Protein AF-A0A183TV95-F1 (afdb_monomer_lite)

Secondary structure (DSSP, 8-state):
-HHHHHHHHHHHHHHHHHHHHHHHHHHHHHHHHHHHHHHHHHHHHHHHHHHHHHHH-TTSHHHHHHHHHHHHHHHHHHHHHHHHHHHHHHHHHHHHHHHHHHHHHHHHHHHHHHHTT-

Foldseek 3Di:
DVVVLVVLCVVLVVLVVVLVVLVVVLVVLVVVLVVLVVVLPVLVVVLVVLVVVCVVCVPPNPVSCVVNVVSCVVNVVSCVVNVVSVVVSVVSVVVSVVSCVVNVVSCVVNVVVVVVVD

Structure (mmCIF, N/CA/C/O backbone):
data_AF-A0A183TV95-F1
#
_entry.id   AF-A0A183TV95-F1
#
loop_
_atom_site.group_PDB
_atom_site.id
_atom_site.type_symbol
_atom_site.label_atom_id
_atom_site.label_alt_id
_atom_site.label_comp_id
_atom_site.label_asym_id
_atom_site.label_entity_id
_atom_site.label_seq_id
_atom_site.pdbx_PDB_ins_code
_atom_site.Cartn_x
_atom_site.Cartn_y
_atom_site.Cartn_z
_atom_site.occupancy
_atom_site.B_iso_or_equiv
_atom_site.auth_seq_id
_atom_site.auth_comp_id
_atom_site.auth_asym_id
_atom_site.auth_atom_id
_atom_site.pdbx_PDB_model_num
ATOM 1 N N . MET A 1 1 ? 23.378 5.637 -35.227 1.00 59.44 1 MET A N 1
ATOM 2 C CA . MET A 1 1 ? 23.361 6.267 -33.890 1.00 59.44 1 MET A CA 1
ATOM 3 C C . MET A 1 1 ? 21.987 6.786 -33.490 1.00 59.44 1 MET A C 1
ATOM 5 O O . MET A 1 1 ? 21.360 6.145 -32.666 1.00 59.44 1 MET A O 1
ATOM 9 N N . TRP A 1 2 ? 21.439 7.862 -34.081 1.00 62.19 2 TRP A N 1
ATOM 10 C CA . TRP A 1 2 ? 20.054 8.279 -33.761 1.00 62.19 2 TRP A CA 1
ATOM 11 C C . TRP A 1 2 ? 19.013 7.194 -34.077 1.00 62.19 2 TRP A C 1
ATOM 13 O O . TRP A 1 2 ? 18.106 6.982 -33.286 1.00 62.19 2 TRP A O 1
ATOM 23 N N . LEU A 1 3 ? 19.196 6.468 -35.187 1.00 66.00 3 LEU A N 1
ATOM 24 C CA . LEU A 1 3 ? 18.366 5.316 -35.569 1.00 66.00 3 LEU A CA 1
ATOM 25 C C . LEU A 1 3 ? 18.466 4.125 -34.597 1.00 66.00 3 LEU A C 1
ATOM 27 O O . LEU A 1 3 ? 17.574 3.286 -34.601 1.00 66.00 3 LEU A O 1
ATOM 31 N N . ASP A 1 4 ? 19.518 4.064 -33.774 1.00 72.75 4 ASP A N 1
ATOM 32 C CA . ASP A 1 4 ? 19.753 2.968 -32.823 1.00 72.75 4 ASP A CA 1
ATOM 33 C C . ASP A 1 4 ? 19.189 3.304 -31.430 1.00 72.75 4 ASP A C 1
ATOM 35 O O . ASP A 1 4 ? 18.766 2.421 -30.695 1.00 72.75 4 ASP A O 1
ATOM 39 N N . ILE A 1 5 ? 19.106 4.596 -31.086 1.00 77.06 5 ILE A N 1
ATOM 40 C CA . ILE A 1 5 ? 18.576 5.095 -29.807 1.00 77.06 5 ILE A CA 1
ATOM 41 C C . ILE A 1 5 ? 17.044 5.223 -29.830 1.00 77.06 5 ILE A C 1
ATOM 43 O O . ILE A 1 5 ? 16.382 4.973 -28.820 1.00 77.06 5 ILE A O 1
ATOM 47 N N . THR A 1 6 ? 16.456 5.608 -30.968 1.00 81.12 6 THR A N 1
ATOM 48 C CA . THR A 1 6 ? 15.000 5.774 -31.115 1.00 81.12 6 THR A CA 1
ATOM 49 C C . THR A 1 6 ? 14.175 4.523 -30.779 1.00 81.12 6 THR A C 1
ATOM 51 O O . THR A 1 6 ? 13.191 4.679 -30.053 1.00 81.12 6 THR A O 1
ATOM 54 N N . PRO A 1 7 ? 14.525 3.294 -31.217 1.00 81.06 7 PRO A N 1
ATOM 55 C CA . PRO A 1 7 ? 13.774 2.099 -30.833 1.00 81.06 7 PRO A CA 1
ATOM 56 C C . PRO A 1 7 ? 13.901 1.769 -29.339 1.00 81.06 7 PRO A C 1
ATOM 58 O O . PRO A 1 7 ? 12.941 1.278 -28.752 1.00 81.06 7 PRO A O 1
ATOM 61 N N . ILE A 1 8 ? 15.034 2.082 -28.698 1.00 81.69 8 ILE A N 1
ATOM 62 C CA . ILE A 1 8 ? 15.218 1.842 -27.257 1.00 81.69 8 ILE A CA 1
ATOM 63 C C . ILE A 1 8 ? 14.320 2.790 -26.454 1.00 81.69 8 ILE A C 1
ATOM 65 O O . ILE A 1 8 ? 13.602 2.346 -25.560 1.00 81.69 8 ILE A O 1
ATOM 69 N N . TRP A 1 9 ? 14.257 4.074 -26.824 1.00 82.19 9 TRP A N 1
ATOM 70 C CA . TRP A 1 9 ? 13.305 5.012 -26.215 1.00 82.19 9 TRP A CA 1
ATOM 71 C C . TRP A 1 9 ? 11.850 4.613 -26.436 1.00 82.19 9 TRP A C 1
ATOM 73 O O . TRP A 1 9 ? 11.042 4.760 -25.520 1.00 82.19 9 TRP A O 1
ATOM 83 N N . ALA A 1 10 ? 11.509 4.088 -27.614 1.00 84.25 10 ALA A N 1
ATOM 84 C CA . ALA A 1 10 ? 10.167 3.578 -27.885 1.00 84.25 10 ALA A CA 1
ATOM 85 C C . ALA A 1 10 ? 9.770 2.406 -26.962 1.00 84.25 10 ALA A C 1
ATOM 87 O O . ALA A 1 10 ? 8.582 2.226 -26.717 1.00 84.25 10 ALA A O 1
ATOM 88 N N . GLY A 1 11 ? 10.736 1.646 -26.428 1.00 83.94 11 GLY A N 1
ATOM 89 C CA . GLY A 1 11 ? 10.501 0.609 -25.414 1.00 83.94 11 GLY A CA 1
ATOM 90 C C . GLY A 1 11 ? 10.500 1.136 -23.974 1.00 83.94 11 GLY A C 1
ATOM 91 O O . GLY A 1 11 ? 9.612 0.798 -23.199 1.00 83.94 11 GLY A O 1
ATOM 92 N N . VAL A 1 12 ? 11.442 2.018 -23.616 1.00 86.38 12 VAL A N 1
ATOM 93 C CA . VAL A 1 12 ? 11.549 2.574 -22.250 1.00 86.38 12 VAL A CA 1
ATOM 94 C C . VAL A 1 12 ? 10.358 3.468 -21.899 1.00 86.38 12 VAL A C 1
ATOM 96 O O . VAL A 1 12 ? 9.868 3.432 -20.773 1.00 86.38 12 VAL A O 1
ATOM 99 N N . THR A 1 13 ? 9.881 4.282 -22.846 1.00 87.69 13 THR A N 1
ATOM 100 C CA . THR A 1 13 ? 8.793 5.247 -22.603 1.00 87.69 13 THR A CA 1
ATOM 101 C C . THR A 1 13 ? 7.484 4.620 -22.111 1.00 87.69 13 THR A C 1
ATOM 103 O O . THR A 1 13 ? 6.985 5.090 -21.086 1.00 87.69 13 THR A O 1
ATOM 106 N N . PRO A 1 14 ? 6.909 3.584 -22.756 1.00 88.88 14 PRO A N 1
ATOM 107 C CA . PRO A 1 14 ? 5.687 2.957 -22.263 1.00 88.88 14 PRO A CA 1
ATOM 108 C C . PRO A 1 14 ? 5.895 2.251 -20.921 1.00 88.88 14 PRO A C 1
ATOM 110 O O . PRO A 1 14 ? 5.034 2.367 -20.058 1.00 88.88 14 PRO A O 1
ATOM 113 N N . MET A 1 15 ? 7.039 1.594 -20.699 1.00 88.69 15 MET A N 1
ATOM 114 C CA . MET A 1 15 ? 7.325 0.933 -19.418 1.00 88.69 15 MET A CA 1
ATOM 115 C C . MET A 1 15 ? 7.454 1.943 -18.272 1.00 88.69 15 MET A C 1
ATOM 117 O O . MET A 1 15 ? 6.976 1.702 -17.168 1.00 88.69 15 MET A O 1
ATOM 121 N N . TRP A 1 16 ? 8.059 3.104 -18.535 1.00 88.00 16 TRP A N 1
ATOM 122 C CA . TRP A 1 16 ? 8.129 4.192 -17.563 1.00 88.00 16 TRP A CA 1
ATOM 123 C C . TRP A 1 16 ? 6.743 4.750 -17.230 1.00 88.00 16 TRP A C 1
ATOM 125 O O . TRP A 1 16 ? 6.446 4.984 -16.061 1.00 88.00 16 TRP A O 1
ATOM 135 N N . LEU A 1 17 ? 5.894 4.945 -18.247 1.00 91.06 17 LEU A N 1
ATOM 136 C CA . LEU A 1 17 ? 4.512 5.388 -18.056 1.00 91.06 17 LEU A CA 1
ATOM 137 C C . LEU A 1 17 ? 3.710 4.393 -17.212 1.00 91.06 17 LEU A C 1
ATOM 139 O O . LEU A 1 17 ? 2.993 4.811 -16.304 1.00 91.06 17 LEU A O 1
ATOM 143 N N . ASP A 1 18 ? 3.874 3.101 -17.475 1.00 91.50 18 ASP A N 1
ATOM 144 C CA . ASP A 1 18 ? 3.186 2.034 -16.755 1.00 91.50 18 ASP A CA 1
ATOM 145 C C . ASP A 1 18 ? 3.598 2.001 -15.276 1.00 91.50 18 ASP A C 1
ATOM 147 O O . ASP A 1 18 ? 2.749 2.138 -14.395 1.00 91.50 18 ASP A O 1
ATOM 151 N N . ILE A 1 19 ? 4.909 2.026 -14.991 1.00 89.31 19 ILE A N 1
ATOM 152 C CA . ILE A 1 19 ? 5.417 2.178 -13.618 1.00 89.31 19 ILE A CA 1
ATOM 153 C C . ILE A 1 19 ? 4.798 3.415 -12.959 1.00 89.31 19 ILE A C 1
ATOM 155 O O . ILE A 1 19 ? 4.259 3.314 -11.859 1.00 89.31 19 ILE A O 1
ATOM 159 N N . THR A 1 20 ? 4.832 4.586 -13.609 1.00 91.38 20 THR A N 1
ATOM 160 C CA . THR A 1 20 ? 4.256 5.807 -13.017 1.00 91.38 20 THR A CA 1
ATOM 161 C C . THR A 1 20 ? 2.754 5.708 -12.755 1.00 91.38 20 THR A C 1
ATOM 163 O O . THR A 1 20 ? 2.293 6.279 -11.767 1.00 91.38 20 THR A O 1
ATOM 166 N N . SER A 1 21 ? 2.006 4.978 -13.586 1.00 92.00 21 SER A N 1
ATOM 167 C CA . SER A 1 21 ? 0.583 4.709 -13.355 1.00 92.00 21 SER A CA 1
ATOM 168 C C . SER A 1 21 ? 0.391 3.855 -12.106 1.00 92.00 21 SER A C 1
ATOM 170 O O . SER A 1 21 ? -0.363 4.237 -11.218 1.00 92.00 21 SER A O 1
ATOM 172 N N . MET A 1 22 ? 1.149 2.767 -11.969 1.00 91.00 22 MET A N 1
ATOM 173 C CA . MET A 1 22 ? 1.065 1.890 -10.798 1.00 91.00 22 MET A CA 1
ATOM 174 C C . MET A 1 22 ? 1.440 2.618 -9.498 1.00 91.00 22 MET A C 1
ATOM 176 O O . MET A 1 22 ? 0.830 2.398 -8.454 1.00 91.00 22 MET A O 1
ATOM 180 N N . TRP A 1 23 ? 2.411 3.537 -9.542 1.00 90.56 23 TRP A N 1
ATOM 181 C CA . TRP A 1 23 ? 2.724 4.399 -8.394 1.00 90.56 23 TRP A CA 1
ATOM 182 C C . TRP A 1 23 ? 1.561 5.316 -8.006 1.00 90.56 23 TRP A C 1
ATOM 184 O O . TRP A 1 23 ? 1.331 5.547 -6.814 1.00 90.56 23 TRP A O 1
ATOM 194 N N . LEU A 1 24 ? 0.842 5.857 -8.992 1.00 93.25 24 LEU A N 1
ATOM 195 C CA . LEU A 1 24 ? -0.347 6.670 -8.752 1.00 93.25 24 LEU A CA 1
ATOM 196 C C . LEU A 1 24 ? -1.445 5.827 -8.093 1.00 93.25 24 LEU A C 1
ATOM 198 O O . LEU A 1 24 ? -2.003 6.260 -7.086 1.00 93.25 24 LEU A O 1
ATOM 202 N N . ASP A 1 25 ? -1.684 4.617 -8.594 1.00 91.88 25 ASP A N 1
ATOM 203 C CA . ASP A 1 25 ? -2.683 3.692 -8.049 1.00 91.88 25 ASP A CA 1
ATOM 204 C C . ASP A 1 25 ? -2.360 3.301 -6.600 1.00 91.88 25 ASP A C 1
ATOM 206 O O . ASP A 1 25 ? -3.214 3.426 -5.720 1.00 91.88 25 ASP A O 1
ATOM 210 N N . ILE A 1 26 ? -1.099 2.957 -6.304 1.00 88.94 26 ILE A N 1
ATOM 211 C CA . ILE A 1 26 ? -0.627 2.729 -4.927 1.00 88.94 26 ILE A CA 1
ATOM 212 C C . ILE A 1 26 ? -0.911 3.955 -4.048 1.00 88.94 26 ILE A C 1
ATOM 214 O O . ILE A 1 26 ? -1.386 3.820 -2.921 1.00 88.94 26 ILE A O 1
ATOM 218 N N . THR A 1 27 ? -0.622 5.160 -4.546 1.00 92.00 27 THR A N 1
ATOM 219 C CA . THR A 1 27 ? -0.824 6.408 -3.792 1.00 92.00 27 THR A CA 1
ATOM 220 C C . THR A 1 27 ? -2.302 6.657 -3.492 1.00 92.00 27 THR A C 1
ATOM 222 O O . THR A 1 27 ? -2.636 7.051 -2.373 1.00 92.00 27 THR A O 1
ATOM 225 N N . LEU A 1 28 ? -3.187 6.407 -4.459 1.00 89.88 28 LEU A N 1
ATOM 226 C CA . LEU A 1 28 ? -4.635 6.522 -4.276 1.00 89.88 28 LEU A CA 1
ATOM 227 C C . LEU A 1 28 ? -5.145 5.512 -3.245 1.00 89.88 28 LEU A C 1
ATOM 229 O O . LEU A 1 28 ? -5.868 5.894 -2.331 1.00 89.88 28 LEU A O 1
ATOM 233 N N . MET A 1 29 ? -4.680 4.265 -3.306 1.00 88.75 29 MET A N 1
ATOM 234 C CA . MET A 1 29 ? -5.043 3.256 -2.311 1.00 88.75 29 MET A CA 1
ATOM 235 C C . MET A 1 29 ? -4.578 3.624 -0.900 1.00 88.75 29 MET A C 1
ATOM 237 O O . MET A 1 29 ? -5.304 3.399 0.065 1.00 88.75 29 MET A O 1
ATOM 241 N N . TRP A 1 30 ? -3.398 4.230 -0.748 1.00 86.56 30 TRP A N 1
ATOM 242 C CA . TRP A 1 30 ? -2.979 4.770 0.548 1.00 86.56 30 TRP A CA 1
ATOM 243 C C . TRP A 1 30 ? -3.891 5.895 1.032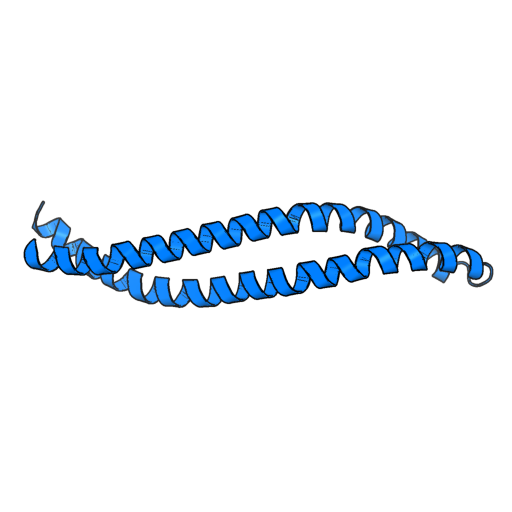 1.00 86.56 30 TRP A C 1
ATOM 245 O O . TRP A 1 30 ? -4.218 5.941 2.220 1.00 86.56 30 TRP A O 1
ATOM 255 N N . LEU A 1 31 ? -4.314 6.781 0.130 1.00 89.19 31 LEU A N 1
ATOM 256 C CA . LEU A 1 31 ? -5.250 7.855 0.450 1.00 89.19 31 LEU A CA 1
ATOM 257 C C . LEU A 1 31 ? -6.598 7.295 0.918 1.00 89.19 31 LEU A C 1
ATOM 259 O O . LEU A 1 31 ? -7.147 7.828 1.875 1.00 89.19 31 LEU A O 1
ATOM 263 N N . ASP A 1 32 ? -7.063 6.188 0.343 1.00 85.00 32 ASP A N 1
ATOM 264 C CA . ASP A 1 32 ? -8.282 5.498 0.775 1.00 85.00 32 ASP A CA 1
ATOM 265 C C . ASP A 1 32 ? -8.102 4.761 2.117 1.00 85.00 32 ASP A C 1
ATOM 267 O O . ASP A 1 32 ? -8.989 4.790 2.964 1.00 85.00 32 ASP A O 1
ATOM 271 N N . ILE A 1 33 ? -6.937 4.153 2.367 1.00 84.69 33 ILE A N 1
ATOM 272 C CA . ILE A 1 33 ? -6.634 3.429 3.617 1.00 84.69 33 ILE A CA 1
ATOM 273 C C . ILE A 1 33 ? -6.470 4.386 4.812 1.00 84.69 33 ILE A C 1
ATOM 275 O O . ILE A 1 33 ? -6.867 4.062 5.934 1.00 84.69 33 ILE A O 1
ATOM 279 N N . THR A 1 34 ? -5.865 5.561 4.612 1.00 84.00 34 THR A N 1
ATOM 280 C CA . THR A 1 34 ? -5.576 6.514 5.702 1.00 84.00 34 THR A CA 1
ATOM 281 C C . THR A 1 34 ? -6.782 6.963 6.545 1.00 84.00 34 THR A C 1
ATOM 283 O O . THR A 1 34 ? -6.667 6.879 7.771 1.00 84.00 34 THR A O 1
ATOM 286 N N . PRO A 1 35 ? -7.926 7.409 5.987 1.00 81.44 35 PRO A N 1
ATOM 287 C CA . PRO A 1 35 ? -9.093 7.785 6.787 1.00 81.44 35 PRO A CA 1
ATOM 288 C C . PRO A 1 35 ? -9.652 6.591 7.563 1.00 81.44 35 PRO A C 1
ATOM 290 O O . PRO A 1 35 ? -10.015 6.733 8.726 1.00 81.44 35 PRO A O 1
ATOM 293 N N . ILE A 1 36 ? -9.609 5.397 6.972 1.00 81.50 36 ILE A N 1
ATOM 294 C CA . ILE A 1 36 ? -10.086 4.173 7.609 1.00 81.50 36 ILE A CA 1
ATOM 295 C C . ILE A 1 36 ? -9.256 3.853 8.869 1.00 81.50 36 ILE A C 1
ATOM 297 O O . ILE A 1 36 ? -9.801 3.514 9.921 1.00 81.50 36 ILE A O 1
ATOM 301 N N . TRP A 1 37 ? -7.930 4.026 8.819 1.00 79.19 37 TRP A N 1
ATOM 302 C CA . TRP A 1 37 ? -7.093 3.913 10.021 1.00 79.19 37 TRP A CA 1
ATOM 303 C C . TRP A 1 37 ? -7.399 4.985 11.065 1.00 79.19 37 TRP A C 1
ATOM 305 O O . TRP A 1 37 ? -7.397 4.683 12.262 1.00 79.19 37 TRP A O 1
ATOM 315 N N . LEU A 1 38 ? -7.650 6.225 10.637 1.00 79.44 38 LEU A N 1
ATOM 316 C CA . LEU A 1 38 ? -8.000 7.314 11.549 1.00 79.44 38 LEU A CA 1
ATOM 317 C C . LEU A 1 38 ? -9.313 7.043 12.295 1.00 79.44 38 LEU A C 1
ATOM 319 O O . LEU A 1 38 ? -9.398 7.417 13.461 1.00 79.44 38 LEU A O 1
ATOM 323 N N . ASP A 1 39 ? -10.263 6.326 11.695 1.00 77.19 39 ASP A N 1
ATOM 324 C CA . ASP A 1 39 ? -11.517 5.925 12.352 1.00 77.19 39 ASP A CA 1
ATOM 325 C C . ASP A 1 39 ? -11.336 4.737 13.322 1.00 77.19 39 ASP A C 1
ATOM 327 O O . ASP A 1 39 ? -11.966 4.670 14.382 1.00 77.19 39 ASP A O 1
ATOM 331 N N . ILE A 1 40 ? -10.421 3.807 13.022 1.00 77.44 40 ILE A N 1
ATOM 332 C CA . ILE A 1 40 ? -10.129 2.647 13.889 1.00 77.44 40 ILE A CA 1
ATOM 333 C C . ILE A 1 40 ? -9.300 3.031 15.127 1.00 77.44 40 ILE A C 1
ATOM 335 O O . ILE A 1 40 ? -9.378 2.387 16.178 1.00 77.44 40 ILE A O 1
ATOM 339 N N . THR A 1 41 ? -8.427 4.031 15.017 1.00 78.31 41 THR A N 1
ATOM 340 C CA . THR A 1 41 ? -7.460 4.327 16.089 1.00 78.31 41 THR A CA 1
ATOM 341 C C . THR A 1 41 ? -8.144 4.762 17.400 1.00 78.31 41 THR A C 1
ATOM 343 O O . THR A 1 41 ? -7.801 4.203 18.445 1.00 78.31 41 THR A O 1
ATOM 346 N N . PRO A 1 42 ? -9.137 5.676 17.388 1.00 78.69 42 PRO A N 1
ATOM 347 C CA . PRO A 1 42 ? -9.887 6.069 18.581 1.00 78.69 42 PRO A CA 1
ATOM 348 C C . PRO A 1 42 ? -10.671 4.907 19.198 1.00 78.69 42 PRO A C 1
ATOM 350 O O . PRO A 1 42 ? -10.561 4.668 20.398 1.00 78.69 42 PRO A O 1
ATOM 353 N N . THR A 1 43 ? -11.379 4.122 18.379 1.00 77.25 43 THR A N 1
ATOM 354 C CA . THR A 1 43 ? -12.187 2.987 18.859 1.00 77.2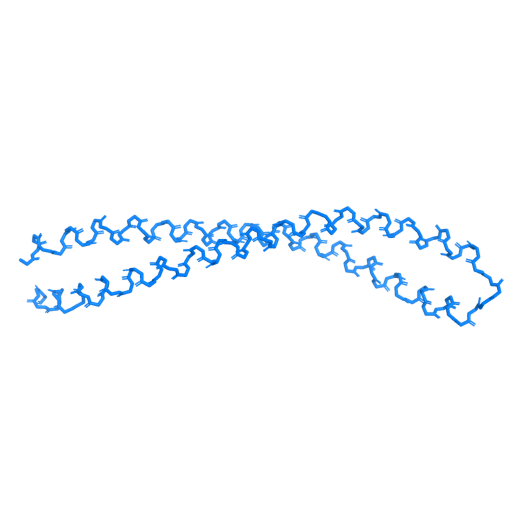5 43 THR A CA 1
ATOM 355 C C . THR A 1 43 ? -11.322 1.919 19.531 1.00 77.25 43 THR A C 1
ATOM 357 O O . THR A 1 43 ? -11.679 1.394 20.585 1.00 77.25 43 THR A O 1
ATOM 360 N N . ARG A 1 44 ? -10.116 1.644 19.018 1.00 72.50 44 ARG A N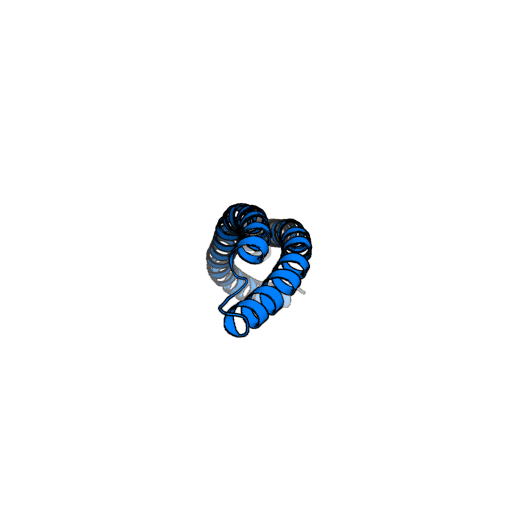 1
ATOM 361 C CA . ARG A 1 44 ? -9.154 0.762 19.709 1.00 72.50 44 ARG A CA 1
ATOM 362 C C . ARG A 1 44 ? -8.625 1.348 21.012 1.00 72.50 44 ARG A C 1
ATOM 364 O O . ARG A 1 44 ? -8.461 0.601 21.981 1.00 72.50 44 ARG A O 1
ATOM 371 N N . LEU A 1 45 ? -8.326 2.646 21.039 1.00 75.00 45 LEU A N 1
ATOM 372 C CA . LEU A 1 45 ? -7.857 3.329 22.248 1.00 75.00 45 LEU A CA 1
ATOM 373 C C . LEU A 1 45 ? -8.911 3.321 23.358 1.00 75.00 45 LEU A C 1
ATOM 375 O O . LEU A 1 45 ? -8.528 3.294 24.522 1.00 75.00 45 LEU A O 1
ATOM 379 N N . GLU A 1 46 ? -10.197 3.281 23.016 1.00 75.88 46 GLU A N 1
ATOM 380 C CA . GLU A 1 46 ? -11.306 3.147 23.966 1.00 75.88 46 GLU A CA 1
ATOM 381 C C . GLU A 1 46 ? -11.506 1.696 24.448 1.00 75.88 46 GLU A C 1
ATOM 383 O O . GLU A 1 46 ? -11.680 1.467 25.645 1.00 75.88 46 GLU A O 1
ATOM 388 N N . ILE A 1 47 ? -11.382 0.691 23.569 1.00 73.62 47 ILE A N 1
ATOM 389 C CA . ILE A 1 47 ? -11.514 -0.733 23.956 1.00 73.62 47 ILE A CA 1
ATOM 390 C C . ILE A 1 47 ? -10.393 -1.177 24.910 1.00 73.62 47 ILE A C 1
ATOM 392 O O . ILE A 1 47 ? -10.624 -1.964 25.831 1.00 73.62 47 ILE A O 1
ATOM 396 N N . THR A 1 48 ? -9.160 -0.710 24.688 1.00 73.00 48 THR A N 1
ATOM 397 C CA . THR A 1 48 ? -7.968 -1.163 25.433 1.00 73.00 48 THR A CA 1
ATOM 398 C C . THR A 1 48 ? -8.076 -0.959 26.961 1.00 73.00 48 THR A C 1
ATOM 400 O O . THR A 1 48 ? -7.857 -1.927 27.696 1.00 73.00 48 THR A O 1
ATOM 403 N N . PRO A 1 49 ? -8.432 0.235 27.481 1.00 70.62 49 PRO A N 1
ATOM 404 C CA . PRO A 1 49 ? -8.634 0.450 28.913 1.00 70.62 49 PRO A CA 1
ATOM 405 C C . PRO A 1 49 ? -9.839 -0.323 29.463 1.00 70.62 49 PRO A C 1
ATOM 407 O O . PRO A 1 49 ? -9.715 -0.913 30.532 1.00 70.62 49 PRO A O 1
ATOM 410 N N . MET A 1 50 ? -10.950 -0.433 28.720 1.00 70.50 50 MET A N 1
ATOM 411 C CA . MET A 1 50 ? -12.111 -1.233 29.153 1.00 70.50 50 MET A CA 1
ATOM 412 C C . MET A 1 50 ? -11.749 -2.713 29.358 1.00 70.50 50 MET A C 1
ATOM 414 O O . MET A 1 50 ? -12.270 -3.379 30.255 1.00 70.50 50 MET A O 1
ATOM 418 N N . TRP A 1 51 ? -10.821 -3.235 28.552 1.00 66.62 51 TRP A N 1
ATOM 419 C CA . TRP A 1 51 ? -10.309 -4.598 28.685 1.00 66.62 51 TRP A CA 1
ATOM 420 C C . TRP A 1 51 ? -9.402 -4.767 29.918 1.00 66.62 51 TRP A C 1
ATOM 422 O O . TRP A 1 51 ? -9.516 -5.754 30.651 1.00 66.62 51 TRP A O 1
ATOM 432 N N . LEU A 1 52 ? -8.526 -3.793 30.189 1.00 64.94 52 LEU A N 1
ATOM 433 C CA . LEU A 1 52 ? -7.677 -3.781 31.388 1.00 64.94 52 LEU A CA 1
ATOM 434 C C . LEU A 1 52 ? -8.515 -3.690 32.673 1.00 64.94 52 LEU A C 1
ATOM 436 O O . LEU A 1 52 ? -8.294 -4.477 33.598 1.00 64.94 52 LEU A O 1
ATOM 440 N N . ASP A 1 53 ? -9.525 -2.821 32.689 1.00 65.31 53 ASP A N 1
ATOM 441 C CA . ASP A 1 53 ? -10.456 -2.665 33.810 1.00 65.31 53 ASP A CA 1
ATOM 442 C C . ASP A 1 53 ? -11.283 -3.938 34.056 1.00 65.31 53 ASP A C 1
ATOM 444 O O . ASP A 1 53 ? -11.450 -4.354 35.204 1.00 65.31 53 ASP A O 1
ATOM 448 N N . ASN A 1 54 ? -11.720 -4.637 33.000 1.00 60.91 54 ASN A N 1
ATOM 449 C CA . ASN A 1 54 ? -12.393 -5.941 33.112 1.00 60.91 54 ASN A CA 1
ATOM 450 C C . ASN A 1 54 ? -11.496 -6.998 33.779 1.00 60.91 54 ASN A C 1
ATOM 452 O O . ASN A 1 54 ? -11.936 -7.763 34.642 1.00 60.91 54 ASN A O 1
ATOM 456 N N . THR A 1 55 ? -10.209 -7.005 33.423 1.00 61.12 55 THR A N 1
ATOM 457 C CA . THR A 1 55 ? -9.239 -7.945 34.001 1.00 61.12 55 THR A CA 1
ATOM 458 C C . THR A 1 55 ? -9.067 -7.710 35.510 1.00 61.12 55 THR A C 1
ATOM 460 O O . THR A 1 55 ? -8.828 -8.666 36.254 1.00 61.12 55 THR A O 1
ATOM 463 N N . ALA A 1 56 ? -9.242 -6.461 35.960 1.00 59.75 56 ALA A N 1
ATOM 464 C CA . ALA A 1 56 ? -9.170 -6.049 37.359 1.00 59.75 56 ALA A CA 1
ATOM 465 C C . ALA A 1 56 ? -10.493 -6.237 38.143 1.00 59.75 56 ALA A C 1
ATOM 467 O O . ALA A 1 56 ? -10.447 -6.584 39.323 1.00 59.75 56 ALA A O 1
ATOM 468 N N . MET A 1 57 ? -11.665 -6.068 37.514 1.00 58.62 57 MET A N 1
ATOM 469 C CA . MET A 1 57 ? -12.998 -6.082 38.155 1.00 58.62 57 MET A CA 1
ATOM 470 C C . MET A 1 57 ? -13.822 -7.350 37.866 1.00 58.62 57 MET A C 1
ATOM 472 O O . MET A 1 57 ? -14.962 -7.274 37.413 1.00 58.62 57 MET A O 1
ATOM 476 N N . ARG A 1 58 ? -13.301 -8.546 38.168 1.00 53.91 58 ARG A N 1
ATOM 477 C CA . ARG A 1 58 ? -13.949 -9.841 37.841 1.00 53.91 58 ARG A CA 1
ATOM 478 C C . ARG A 1 58 ? -15.359 -10.125 38.435 1.00 53.91 58 ARG A C 1
ATOM 480 O O . ARG A 1 58 ? -15.800 -11.269 38.371 1.00 53.91 58 ARG A O 1
ATOM 487 N N . PHE A 1 59 ? -16.090 -9.140 38.964 1.00 52.88 59 PHE A N 1
ATOM 488 C CA . PHE A 1 59 ? -17.474 -9.286 39.439 1.00 52.88 59 PHE A CA 1
ATOM 489 C C . PHE A 1 59 ? -18.534 -8.405 38.734 1.00 52.88 59 PHE A C 1
ATOM 491 O O . PHE A 1 59 ? -19.702 -8.770 38.809 1.00 52.88 59 PHE A O 1
ATOM 498 N N . ASP A 1 60 ? -18.175 -7.369 37.959 1.00 57.19 60 ASP A N 1
ATOM 499 C CA . ASP A 1 60 ? -19.135 -6.481 37.250 1.00 57.19 60 ASP A CA 1
ATOM 500 C C . ASP A 1 60 ? -19.044 -6.610 35.712 1.00 57.19 60 ASP A C 1
ATOM 502 O O . ASP A 1 60 ? -18.985 -5.644 34.955 1.00 57.19 60 ASP A O 1
ATOM 506 N N . ILE A 1 61 ? -18.988 -7.852 35.228 1.00 55.28 61 ILE A N 1
ATOM 507 C CA . ILE A 1 61 ? -18.544 -8.178 33.861 1.00 55.28 61 ILE A CA 1
ATOM 508 C C . ILE A 1 61 ? -19.620 -7.915 32.789 1.00 55.28 61 ILE A C 1
ATOM 510 O O . ILE A 1 61 ? -19.289 -7.602 31.645 1.00 55.28 61 ILE A O 1
ATOM 514 N N . THR A 1 62 ? -20.908 -8.045 33.118 1.00 59.44 62 THR A N 1
ATOM 515 C CA . THR A 1 62 ? -21.991 -8.056 32.117 1.00 59.44 62 THR A CA 1
ATOM 516 C C . THR A 1 62 ? -22.253 -6.725 31.399 1.00 59.44 62 THR A C 1
ATOM 518 O O . THR A 1 62 ? -22.428 -6.776 30.183 1.00 59.44 62 THR A O 1
ATOM 521 N N . PRO A 1 63 ? -22.264 -5.546 32.057 1.00 62.16 63 PRO A N 1
ATOM 522 C CA . PRO A 1 63 ? -22.510 -4.277 31.366 1.00 62.16 63 PRO A CA 1
ATOM 523 C C . PRO A 1 63 ? -21.349 -3.899 30.437 1.00 62.16 63 PRO A C 1
ATOM 525 O O . PRO A 1 63 ? -21.564 -3.552 29.286 1.00 62.16 63 PRO A O 1
ATOM 528 N N . ILE A 1 64 ? -20.107 -4.082 30.895 1.00 61.38 64 ILE A N 1
ATOM 529 C CA . ILE A 1 64 ? -18.903 -3.726 30.129 1.00 61.38 64 ILE A CA 1
ATOM 530 C C . ILE A 1 64 ? -18.749 -4.618 28.885 1.00 61.38 64 ILE A C 1
ATOM 532 O O . ILE A 1 64 ? -18.329 -4.150 27.830 1.00 61.38 64 ILE A O 1
ATOM 536 N N . TYR A 1 65 ? -19.121 -5.902 28.965 1.00 63.56 65 TYR A N 1
ATOM 537 C CA . TYR A 1 65 ? -19.131 -6.776 27.785 1.00 63.56 65 TYR A CA 1
ATOM 538 C C . TYR A 1 65 ? -20.136 -6.324 26.720 1.00 63.56 65 TYR A C 1
ATOM 540 O O . TYR A 1 65 ? -19.838 -6.467 25.532 1.00 63.56 65 TYR A O 1
ATOM 548 N N . LEU A 1 66 ? -21.294 -5.789 27.131 1.00 68.12 66 LEU A N 1
ATOM 549 C CA . LEU A 1 66 ? -22.309 -5.247 26.222 1.00 68.12 66 LEU A CA 1
ATOM 550 C C . LEU A 1 66 ? -21.844 -3.966 25.520 1.00 68.12 66 LEU A C 1
ATOM 552 O O . LEU A 1 66 ? -22.289 -3.726 24.405 1.00 68.12 66 LEU A O 1
ATOM 556 N N . ASP A 1 67 ? -20.932 -3.201 26.121 1.00 69.75 67 ASP A N 1
ATOM 557 C CA . ASP A 1 67 ? -20.365 -1.994 25.505 1.00 69.75 67 ASP A CA 1
ATOM 558 C C . ASP A 1 67 ? -19.182 -2.314 24.572 1.00 69.75 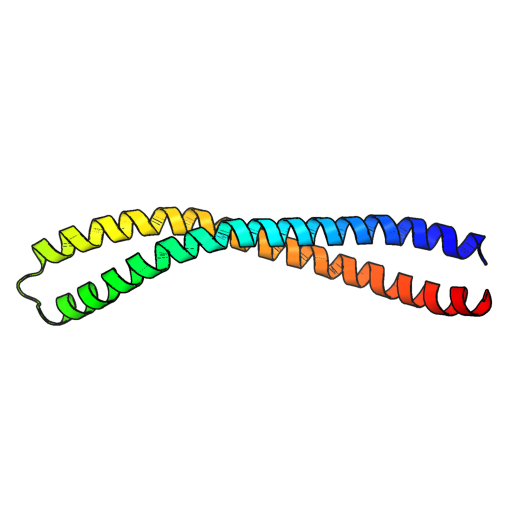67 ASP A C 1
ATOM 560 O O . ASP A 1 67 ? -19.041 -1.720 23.506 1.00 69.75 67 ASP A O 1
ATOM 564 N N . ILE A 1 68 ? -18.352 -3.307 24.919 1.00 72.25 68 ILE A N 1
ATOM 565 C CA . ILE A 1 68 ? -17.194 -3.721 24.102 1.00 72.25 68 ILE A CA 1
ATOM 566 C C . ILE A 1 68 ? -17.630 -4.454 22.821 1.00 72.25 68 ILE A C 1
ATOM 568 O O . ILE A 1 68 ? -16.995 -4.308 21.776 1.00 72.25 68 ILE A O 1
ATOM 572 N N . THR A 1 69 ? -18.687 -5.273 22.877 1.00 76.12 69 THR A N 1
ATOM 573 C CA . THR A 1 69 ? -19.112 -6.095 21.724 1.00 76.12 69 THR A CA 1
ATOM 574 C C . THR A 1 69 ? -19.500 -5.275 20.484 1.00 76.12 69 THR A C 1
ATOM 576 O O . THR A 1 69 ? -19.004 -5.615 19.410 1.00 76.12 69 THR A O 1
ATOM 579 N N . PRO A 1 70 ? -20.306 -4.201 20.585 1.00 78.44 70 PRO A N 1
ATOM 580 C CA . PRO A 1 70 ? -20.598 -3.302 19.469 1.00 78.44 70 PRO A CA 1
ATOM 581 C C . PRO A 1 70 ? -19.337 -2.702 18.843 1.00 78.44 70 PRO A C 1
ATOM 583 O O . PRO A 1 70 ? -19.178 -2.758 17.631 1.00 78.44 70 PRO A O 1
ATOM 586 N N . MET A 1 71 ? -18.382 -2.244 19.658 1.00 77.50 71 MET A N 1
ATOM 587 C CA . MET A 1 71 ? -17.145 -1.642 19.145 1.00 77.50 71 MET A CA 1
ATOM 588 C C . MET A 1 71 ? -16.291 -2.644 18.350 1.00 77.50 71 MET A C 1
ATOM 590 O O . MET A 1 71 ? -15.666 -2.290 17.352 1.00 77.50 71 MET A O 1
ATOM 594 N N . TRP A 1 72 ? -16.274 -3.922 18.748 1.00 77.25 72 TRP A N 1
ATOM 595 C CA . TRP A 1 72 ? -15.638 -4.977 17.947 1.00 77.25 72 TRP A CA 1
ATOM 596 C C . TRP A 1 72 ? -16.393 -5.277 16.651 1.00 77.25 72 TRP A C 1
ATOM 598 O O . TRP A 1 72 ? -15.756 -5.556 15.631 1.00 77.25 72 TRP A O 1
ATOM 608 N N . LEU A 1 73 ? -17.727 -5.232 16.677 1.00 80.75 73 LEU A N 1
ATOM 609 C CA . LEU A 1 73 ? -18.554 -5.390 15.479 1.00 80.75 73 LEU A CA 1
ATOM 610 C C . LEU A 1 73 ? -18.358 -4.238 14.487 1.00 80.75 73 LEU A C 1
ATOM 612 O O . LEU A 1 73 ? -18.464 -4.481 13.292 1.00 80.75 73 LEU A O 1
ATOM 616 N N . ASP A 1 74 ? -17.998 -3.045 14.957 1.00 79.56 74 ASP A N 1
ATOM 617 C CA . ASP A 1 74 ? -17.678 -1.905 14.091 1.00 79.56 74 ASP A CA 1
ATOM 618 C C . ASP A 1 74 ? -16.260 -2.007 13.499 1.00 79.56 74 ASP A C 1
ATOM 620 O O . ASP A 1 74 ? -16.050 -1.717 12.326 1.00 79.56 74 ASP A O 1
ATOM 624 N N . ILE A 1 75 ? -15.273 -2.483 14.268 1.00 78.62 75 ILE A N 1
ATOM 625 C CA . ILE A 1 75 ? -13.871 -2.596 13.813 1.00 78.62 75 ILE A CA 1
ATOM 626 C C . ILE A 1 75 ? -13.652 -3.776 12.850 1.00 78.62 75 ILE A C 1
ATOM 628 O O . ILE A 1 75 ? -12.803 -3.715 11.958 1.00 78.62 75 ILE A O 1
ATOM 632 N N . THR A 1 76 ? -14.369 -4.884 13.040 1.00 80.62 76 THR A N 1
ATOM 633 C CA . THR A 1 76 ? -14.195 -6.107 12.234 1.00 80.62 76 THR A CA 1
ATOM 634 C C . THR A 1 76 ? -14.441 -5.936 10.728 1.00 80.62 76 THR A C 1
ATOM 636 O O . THR A 1 76 ? -13.560 -6.354 9.974 1.00 80.62 76 THR A O 1
ATOM 639 N N . PRO A 1 77 ? -15.544 -5.333 10.241 1.00 80.81 77 PRO A N 1
ATOM 640 C CA . PRO A 1 77 ? -15.754 -5.114 8.808 1.00 80.81 77 PRO A CA 1
ATOM 641 C C . PRO A 1 77 ? -14.682 -4.197 8.213 1.00 80.81 77 PRO A C 1
ATOM 643 O O . PRO A 1 77 ? -14.171 -4.470 7.135 1.00 80.81 77 PRO A O 1
ATOM 646 N N . ILE A 1 78 ? -14.239 -3.194 8.970 1.00 80.25 78 ILE A N 1
ATOM 647 C CA . ILE A 1 78 ? -13.201 -2.265 8.528 1.00 80.25 78 ILE A CA 1
ATOM 648 C C . ILE A 1 78 ? -11.865 -2.987 8.266 1.00 80.25 78 ILE A C 1
ATOM 650 O O . ILE A 1 78 ? -11.159 -2.708 7.296 1.00 80.25 78 ILE A O 1
ATOM 654 N N . TRP A 1 79 ? -11.516 -3.969 9.098 1.00 80.50 79 TRP A N 1
ATOM 655 C CA . TRP A 1 79 ? -10.354 -4.824 8.844 1.00 80.50 79 TRP A CA 1
ATOM 656 C C . TRP A 1 79 ? -10.500 -5.691 7.591 1.00 80.50 79 TRP A C 1
ATOM 658 O O . TRP A 1 79 ? -9.505 -5.915 6.894 1.00 80.50 79 TRP A O 1
ATOM 668 N N . PHE A 1 80 ? -11.709 -6.183 7.311 1.00 81.56 80 PHE A N 1
ATOM 669 C CA . PHE A 1 80 ? -11.996 -6.934 6.088 1.00 81.56 80 PHE A CA 1
ATOM 670 C C . PHE A 1 80 ? -11.866 -6.075 4.828 1.00 81.56 80 PHE A C 1
ATOM 672 O O . PHE A 1 80 ? -11.492 -6.621 3.796 1.00 81.56 80 PHE A O 1
ATOM 679 N N . ASP A 1 81 ? -12.088 -4.764 4.919 1.00 80.38 81 ASP A N 1
ATOM 680 C CA . ASP A 1 81 ? -11.902 -3.839 3.795 1.00 80.38 81 ASP A CA 1
ATOM 681 C C . ASP A 1 81 ? -10.428 -3.445 3.607 1.00 80.38 81 ASP A C 1
ATOM 683 O O . ASP A 1 81 ? -9.923 -3.407 2.487 1.00 80.38 81 ASP A O 1
ATOM 687 N N . ILE A 1 82 ? -9.688 -3.219 4.699 1.00 82.81 82 ILE A N 1
ATOM 688 C CA . ILE A 1 82 ? -8.270 -2.829 4.631 1.00 82.81 82 ILE A CA 1
ATOM 689 C C . ILE A 1 82 ? -7.386 -3.984 4.134 1.00 82.81 82 ILE A C 1
ATOM 691 O O . ILE A 1 82 ? -6.475 -3.777 3.333 1.00 82.81 82 ILE A O 1
ATOM 695 N N . THR A 1 83 ? -7.604 -5.206 4.627 1.00 86.12 83 THR A N 1
ATOM 696 C CA . THR A 1 83 ? -6.741 -6.363 4.316 1.00 86.12 83 THR A CA 1
ATOM 697 C C . THR A 1 83 ? -6.538 -6.652 2.819 1.00 86.12 83 THR A C 1
ATOM 699 O O . THR A 1 83 ? -5.379 -6.837 2.435 1.00 86.12 83 THR A O 1
ATOM 702 N N . PRO A 1 84 ? -7.569 -6.665 1.950 1.00 86.69 84 PRO A N 1
ATOM 703 C CA . PRO A 1 84 ? -7.376 -6.835 0.511 1.00 86.69 84 PRO A CA 1
ATOM 704 C C . PRO A 1 84 ? -6.618 -5.661 -0.118 1.00 86.69 84 PRO A C 1
ATOM 706 O O . PRO A 1 84 ? -5.743 -5.894 -0.943 1.00 86.69 84 PRO A O 1
ATOM 709 N N . MET A 1 85 ? -6.840 -4.421 0.331 1.00 87.12 85 MET A N 1
ATOM 710 C CA . MET A 1 85 ? -6.113 -3.261 -0.203 1.00 87.12 85 MET A CA 1
ATOM 711 C C . MET A 1 85 ? -4.605 -3.338 0.082 1.00 87.12 85 MET A C 1
ATOM 713 O O . MET A 1 85 ? -3.785 -2.979 -0.760 1.00 87.12 85 MET A O 1
ATOM 717 N N . TRP A 1 86 ? -4.201 -3.852 1.248 1.00 87.12 86 TRP A N 1
ATOM 718 C CA . TRP A 1 86 ? -2.779 -4.102 1.526 1.00 87.12 86 TRP A CA 1
ATOM 719 C C . TRP A 1 86 ? -2.186 -5.195 0.641 1.00 87.12 86 TRP A C 1
ATOM 721 O O . TRP A 1 86 ? -1.023 -5.091 0.237 1.00 87.12 86 TRP A O 1
ATOM 731 N N . LEU A 1 87 ? -2.960 -6.245 0.357 1.00 91.06 87 LEU A N 1
ATOM 732 C CA . LEU A 1 87 ? -2.534 -7.308 -0.545 1.00 91.06 87 LEU A CA 1
ATOM 733 C C . LEU A 1 87 ? -2.311 -6.751 -1.954 1.00 91.06 87 LEU A C 1
ATOM 735 O O . LEU A 1 87 ? -1.246 -6.974 -2.522 1.00 91.06 87 LEU A O 1
ATOM 739 N N . ASP A 1 88 ? -3.257 -5.967 -2.461 1.00 90.69 88 ASP A N 1
ATOM 740 C CA . ASP A 1 88 ? -3.187 -5.335 -3.779 1.00 90.69 88 ASP A CA 1
ATOM 741 C C . ASP A 1 88 ? -1.990 -4.376 -3.891 1.00 90.69 88 ASP A C 1
ATOM 743 O O . ASP A 1 88 ? -1.221 -4.463 -4.850 1.00 90.69 88 ASP A O 1
ATOM 747 N N . ILE A 1 89 ? -1.736 -3.541 -2.872 1.00 89.19 89 ILE A N 1
ATOM 748 C CA . ILE A 1 89 ? -0.522 -2.706 -2.815 1.00 89.19 89 ILE A CA 1
ATOM 749 C C . ILE A 1 89 ? 0.734 -3.579 -2.898 1.00 89.19 89 ILE A C 1
ATOM 751 O O . ILE A 1 89 ? 1.654 -3.277 -3.657 1.00 89.19 89 ILE A O 1
ATOM 755 N N . THR A 1 90 ? 0.785 -4.671 -2.133 1.00 91.94 90 THR A N 1
ATOM 756 C CA . THR A 1 90 ? 1.941 -5.581 -2.109 1.00 91.94 90 THR A CA 1
ATOM 757 C C . THR A 1 90 ? 2.174 -6.240 -3.470 1.00 91.94 90 THR A C 1
ATOM 759 O O . THR A 1 90 ? 3.323 -6.357 -3.898 1.00 91.94 90 THR A O 1
ATOM 762 N N . LEU A 1 91 ? 1.106 -6.645 -4.160 1.00 91.56 91 LEU A N 1
ATOM 763 C CA . LEU A 1 91 ? 1.183 -7.217 -5.504 1.00 91.56 91 LEU A CA 1
ATOM 764 C C . LEU A 1 91 ? 1.690 -6.188 -6.519 1.00 91.56 91 LEU A C 1
ATOM 766 O O . LEU A 1 91 ? 2.626 -6.487 -7.254 1.00 91.56 91 LEU A O 1
ATOM 770 N N . MET A 1 92 ? 1.188 -4.950 -6.482 1.00 91.19 92 MET A N 1
ATOM 771 C CA . MET A 1 92 ? 1.690 -3.886 -7.361 1.00 91.19 92 MET A CA 1
ATOM 772 C C . MET A 1 92 ? 3.179 -3.596 -7.138 1.00 91.19 92 MET A C 1
ATOM 774 O O . MET A 1 92 ? 3.917 -3.384 -8.097 1.00 91.19 92 MET A O 1
ATOM 778 N N . TRP A 1 93 ? 3.668 -3.637 -5.895 1.00 88.69 93 TRP A N 1
ATOM 779 C CA . TRP A 1 93 ? 5.109 -3.530 -5.631 1.00 88.69 93 TRP A CA 1
ATOM 780 C C . TRP A 1 93 ? 5.911 -4.687 -6.229 1.00 88.69 93 TRP A C 1
ATOM 782 O O . TRP A 1 93 ? 7.016 -4.476 -6.747 1.00 88.69 93 TRP A O 1
ATOM 792 N N . LEU A 1 94 ? 5.367 -5.901 -6.154 1.00 91.69 94 LEU A N 1
ATOM 793 C CA . LEU A 1 94 ? 5.985 -7.092 -6.724 1.00 91.69 94 LEU A CA 1
ATOM 794 C C . LEU A 1 94 ? 6.052 -7.016 -8.254 1.00 91.69 94 LEU A C 1
ATOM 796 O O . LEU A 1 94 ? 7.033 -7.495 -8.814 1.00 91.69 94 LEU A O 1
ATOM 800 N N . ASP A 1 95 ? 5.090 -6.351 -8.893 1.00 90.50 95 ASP A N 1
ATOM 801 C CA . ASP A 1 95 ? 5.053 -6.115 -10.340 1.00 90.50 95 ASP A CA 1
ATOM 802 C C . ASP A 1 95 ? 5.970 -4.954 -10.784 1.00 90.50 95 ASP A C 1
ATOM 804 O O . ASP A 1 95 ? 6.680 -5.066 -11.783 1.00 90.50 95 ASP A O 1
ATOM 808 N N . ILE A 1 96 ? 6.057 -3.863 -10.010 1.00 89.81 96 ILE A N 1
ATOM 809 C CA . ILE A 1 96 ? 6.945 -2.716 -10.301 1.00 89.81 96 ILE A CA 1
ATOM 810 C C . ILE A 1 96 ? 8.428 -3.119 -10.254 1.00 89.81 96 ILE A C 1
ATOM 812 O O . ILE A 1 96 ? 9.255 -2.615 -11.020 1.00 89.81 96 ILE A O 1
ATOM 816 N N . THR A 1 97 ? 8.791 -4.008 -9.328 1.00 89.56 97 THR A N 1
ATOM 817 C CA . THR A 1 97 ? 10.186 -4.408 -9.088 1.00 89.56 97 THR A CA 1
ATOM 818 C C . THR A 1 97 ? 10.878 -5.003 -10.330 1.00 89.56 97 THR A C 1
ATOM 820 O O . THR A 1 97 ? 11.944 -4.500 -10.694 1.00 89.56 97 THR A O 1
ATOM 823 N N . PRO A 1 98 ? 10.336 -6.030 -11.018 1.00 89.06 98 PRO A N 1
ATOM 824 C CA . PRO A 1 98 ? 10.931 -6.567 -12.241 1.00 89.06 98 PRO A CA 1
ATOM 825 C C . PRO A 1 98 ? 10.953 -5.543 -13.382 1.00 89.06 98 PRO A C 1
ATOM 827 O O . PRO A 1 98 ? 11.961 -5.455 -14.077 1.00 89.06 98 PRO A O 1
ATOM 830 N N . MET A 1 99 ? 9.928 -4.693 -13.522 1.00 88.75 99 MET A N 1
ATOM 831 C CA . MET A 1 99 ? 9.923 -3.644 -14.552 1.00 88.75 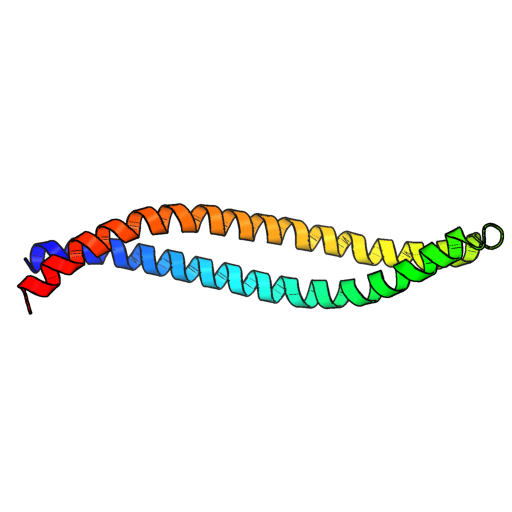99 MET A CA 1
ATOM 832 C C . MET A 1 99 ? 11.083 -2.653 -14.374 1.00 88.75 99 MET A C 1
ATOM 834 O O . MET A 1 99 ? 11.695 -2.224 -15.352 1.00 88.75 99 MET A O 1
ATOM 838 N N . TRP A 1 100 ? 11.446 -2.320 -13.130 1.00 85.25 100 TRP A N 1
ATOM 839 C CA . TRP A 1 100 ? 12.649 -1.529 -12.853 1.00 85.25 100 TRP A CA 1
ATOM 840 C C . TRP A 1 100 ? 13.939 -2.239 -13.267 1.00 85.25 100 TRP A C 1
ATOM 842 O O . TRP A 1 100 ? 14.842 -1.587 -13.799 1.00 85.25 100 TRP A O 1
ATOM 852 N N . PHE A 1 101 ? 14.030 -3.553 -13.042 1.00 87.88 101 PHE A N 1
ATOM 853 C CA . PHE A 1 101 ? 15.175 -4.353 -13.481 1.00 87.88 101 PHE A CA 1
ATOM 854 C C . PHE A 1 101 ? 15.287 -4.441 -15.004 1.00 87.88 101 PHE A C 1
ATOM 856 O O . PHE A 1 101 ? 16.408 -4.513 -15.502 1.00 87.88 101 PHE A O 1
ATOM 863 N N . ASP A 1 102 ? 14.173 -4.368 -15.731 1.00 86.69 102 ASP A N 1
ATOM 864 C CA . ASP A 1 102 ? 14.171 -4.349 -17.195 1.00 86.69 102 ASP A CA 1
ATOM 865 C C . ASP A 1 102 ? 14.544 -2.963 -17.756 1.00 86.69 102 ASP A C 1
ATOM 867 O O . ASP A 1 102 ? 15.299 -2.855 -18.722 1.00 86.69 102 ASP A O 1
ATOM 871 N N . ILE A 1 103 ? 14.076 -1.879 -17.125 1.00 85.44 103 ILE A N 1
ATOM 872 C CA . ILE A 1 103 ? 14.329 -0.499 -17.574 1.00 85.44 103 ILE A CA 1
ATOM 873 C C . ILE A 1 103 ? 15.760 -0.030 -17.258 1.00 85.44 103 ILE A C 1
ATOM 875 O O . ILE A 1 103 ? 16.378 0.666 -18.068 1.00 85.44 103 ILE A O 1
ATOM 879 N N . ALA A 1 104 ? 16.307 -0.381 -16.090 1.00 85.38 104 ALA A N 1
ATOM 880 C CA . ALA A 1 104 ? 17.637 0.054 -15.653 1.00 85.38 104 ALA A CA 1
ATOM 881 C C . ALA A 1 104 ? 18.779 -0.229 -16.662 1.00 85.38 104 ALA A C 1
ATOM 883 O O . ALA A 1 104 ? 19.535 0.701 -16.960 1.00 85.38 104 ALA A O 1
ATOM 884 N N . PRO A 1 105 ? 18.928 -1.444 -17.229 1.00 84.38 105 PRO A N 1
ATOM 885 C CA . PRO A 1 105 ? 19.958 -1.716 -18.230 1.00 84.38 105 PRO A CA 1
ATOM 886 C C . PRO A 1 105 ? 19.734 -0.934 -19.531 1.00 84.38 105 PRO A C 1
ATOM 888 O O . PRO A 1 105 ? 20.697 -0.424 -20.096 1.00 84.38 105 PRO A O 1
ATOM 891 N N . MET A 1 106 ? 18.482 -0.728 -19.958 1.00 84.69 106 MET A N 1
ATOM 892 C CA . MET A 1 106 ? 18.180 0.064 -21.161 1.00 84.69 106 MET A CA 1
ATOM 893 C C . MET A 1 106 ? 18.641 1.525 -21.020 1.00 84.69 106 MET A C 1
ATOM 895 O O . MET A 1 106 ? 19.136 2.122 -21.977 1.00 84.69 106 MET A O 1
ATOM 899 N N . TRP A 1 107 ? 18.530 2.108 -19.820 1.00 80.38 107 TRP A N 1
ATOM 900 C CA . TRP A 1 107 ? 19.082 3.438 -19.535 1.00 80.38 107 TRP A CA 1
ATOM 901 C C . TRP A 1 107 ? 20.607 3.471 -19.554 1.00 80.38 107 TRP A C 1
ATOM 903 O O . TRP A 1 107 ? 21.187 4.445 -20.047 1.00 80.38 107 TRP A O 1
ATOM 913 N N . LEU A 1 108 ? 21.253 2.430 -19.023 1.00 82.19 108 LEU A N 1
ATOM 914 C CA . LEU A 1 108 ? 22.709 2.313 -19.059 1.00 82.19 108 LEU A CA 1
ATOM 915 C C . LEU A 1 108 ? 23.214 2.243 -20.499 1.00 82.19 108 LEU A C 1
ATOM 917 O O . LEU A 1 108 ? 24.193 2.923 -20.795 1.00 82.19 108 LEU A O 1
ATOM 921 N N . ASP A 1 109 ? 22.506 1.548 -21.389 1.00 80.31 109 ASP A N 1
ATOM 922 C CA . ASP A 1 109 ? 22.850 1.463 -22.811 1.00 80.31 109 ASP A CA 1
ATOM 923 C C . ASP A 1 109 ? 22.663 2.806 -23.540 1.00 80.31 109 ASP A C 1
ATOM 925 O O . ASP A 1 109 ? 23.517 3.213 -24.330 1.00 80.31 109 ASP A O 1
ATOM 929 N N . ILE A 1 110 ? 21.589 3.554 -23.253 1.00 79.81 110 ILE A N 1
ATOM 930 C CA . ILE A 1 110 ? 21.343 4.875 -23.867 1.00 79.81 110 ILE A CA 1
ATOM 931 C C . ILE A 1 110 ? 22.369 5.926 -23.410 1.00 79.81 110 ILE A C 1
ATOM 933 O O . ILE A 1 110 ? 22.725 6.821 -24.186 1.00 79.81 110 ILE A O 1
ATOM 937 N N . SER A 1 111 ? 22.826 5.863 -22.156 1.00 76.31 111 SER A N 1
ATOM 938 C CA . SER A 1 111 ? 23.648 6.917 -21.547 1.00 76.31 111 SER A CA 1
ATOM 939 C C . SER A 1 111 ? 24.976 7.223 -22.274 1.00 76.31 111 SER A C 1
ATOM 941 O O . SER A 1 111 ? 25.208 8.407 -22.546 1.00 76.31 111 SER A O 1
ATOM 943 N N . PRO A 1 112 ? 25.816 6.242 -22.673 1.00 76.31 112 PRO A N 1
ATOM 944 C CA . PRO A 1 112 ? 27.022 6.508 -23.451 1.00 76.31 112 PRO A CA 1
ATOM 945 C C . PRO A 1 112 ? 26.693 6.912 -24.891 1.00 76.31 112 PRO A C 1
ATOM 947 O O . PRO A 1 112 ? 27.288 7.857 -25.400 1.00 76.31 112 PRO A O 1
ATOM 950 N N . MET A 1 113 ? 25.697 6.276 -25.524 1.00 77.50 113 MET A N 1
ATOM 951 C CA . MET A 1 113 ? 25.321 6.579 -26.910 1.00 77.50 113 MET A CA 1
ATOM 952 C C . MET A 1 113 ? 24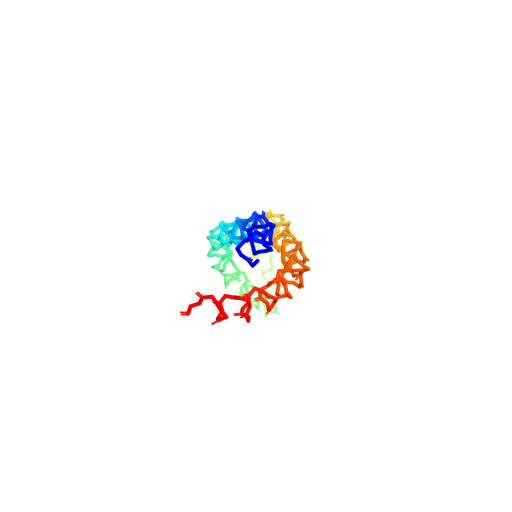.852 8.027 -27.076 1.00 77.50 113 MET A C 1
ATOM 954 O O . MET A 1 113 ? 25.114 8.649 -28.096 1.00 77.50 113 MET A O 1
ATOM 958 N N . ARG A 1 114 ? 24.177 8.596 -26.072 1.00 65.25 114 ARG A N 1
ATOM 959 C CA . ARG A 1 114 ? 23.774 10.008 -26.083 1.00 65.25 114 ARG A CA 1
ATOM 960 C C . ARG A 1 114 ? 24.967 10.962 -25.939 1.00 65.25 114 ARG A C 1
ATOM 962 O O . ARG A 1 114 ? 24.936 12.031 -26.541 1.00 65.25 114 ARG A O 1
ATOM 969 N N . LEU A 1 115 ? 25.980 10.593 -25.153 1.00 67.69 115 LEU A N 1
ATOM 970 C CA . LEU A 1 115 ? 27.161 11.422 -24.881 1.00 67.69 115 LEU A CA 1
ATOM 971 C C . LEU A 1 115 ? 28.119 11.491 -26.081 1.00 67.69 115 LEU A C 1
ATOM 973 O O . LEU A 1 115 ? 28.805 12.489 -26.252 1.00 67.69 115 LEU A O 1
ATOM 977 N N . GLU A 1 116 ? 28.121 10.470 -26.940 1.00 65.56 116 GLU A N 1
ATOM 978 C CA . GLU A 1 116 ? 28.875 10.453 -28.205 1.00 65.56 116 GLU A CA 1
ATOM 979 C C . GLU A 1 116 ? 28.261 11.335 -29.312 1.00 65.56 116 GLU A C 1
ATOM 981 O O . GLU A 1 116 ? 28.912 11.596 -30.324 1.00 65.56 116 GLU A O 1
ATOM 986 N N . ILE A 1 117 ? 27.010 11.788 -29.147 1.00 65.12 117 ILE A N 1
ATOM 987 C CA . ILE A 1 117 ? 26.258 12.550 -30.164 1.00 65.12 117 ILE A CA 1
ATOM 988 C C . ILE A 1 117 ? 26.088 14.034 -29.780 1.00 65.12 117 ILE A C 1
ATOM 990 O O . ILE A 1 117 ? 25.702 14.846 -30.625 1.00 65.12 117 ILE A O 1
ATOM 994 N N . THR A 1 118 ? 26.363 14.393 -28.523 1.00 55.69 118 THR A N 1
ATOM 995 C CA . THR A 1 118 ? 26.494 15.784 -28.050 1.00 55.69 118 THR A CA 1
ATOM 996 C C . THR A 1 118 ? 27.911 16.295 -28.225 1.00 55.69 118 THR A C 1
ATOM 998 O O . THR A 1 118 ? 28.058 17.432 -28.722 1.00 55.69 118 THR A O 1
#

Organism: Toxocara canis (NCBI:txid6265)

Radius of gyration: 25.83 Å; chains: 1; bounding box: 51×26×75 Å

Sequence (118 aa):
MWLDITPIWAGVTPMWLDITSMWLDITLMWLDITPIWLDITPTRLEITPMWLDNTAMRFDITPIYLDITPMWLDITPIWFDITPMWLDITLMWLDITPMWFDIAPMWLDISPMRLEIT

pLDDT: mean 79.02, std 10.54, range [52.88, 93.25]